Protein AF-A0ABD6BM01-F1 (afdb_monomer_lite)

Secondary structure (DSSP, 8-state):
----SSS-SSGGG-TTSS-HHHHHHHHHHHHHHHHTTSSTT---HHHHHHHHHHHHIIIIITTTSHHHHHHHHHHHHHHHHHHTTSHHHHTS-TTTHHHHHHHHHHHHHHHHHHHHH----HHHHHIIIIIGGG--

Radius of gyration: 15.34 Å; chains: 1; bounding box: 39×33×42 Å

Organism: NCBI:txid1515593

Sequence (136 aa):
MSANFPADLVPDGAALAPHHVYIGLLLALLAVAIVWDDAAGKEPWVGAVALLLASFAFATVWTYYPATGAVLSLAGVSLALASTALPFWQSYAWVGPRGVLLLGALVALDDVAEHAFGVWTPLDALWKAHLVQHIH

Foldseek 3Di:
DDPDFQQALAQVLALPPDFLLVVLLVLLVVLLVVCQVVDPPPRLVQLNVLSVQLVCLSNPVSNPPVNRSLVSNLRSLVSQLVSCPDPSNVVDDCPGSSVSSNRSSVSNNQSSCCRGHVDDGDVVVCCVVPPVVPDD

pLDDT: mean 94.76, std 8.22, range [47.81, 98.88]

Structure (mmCIF, N/CA/C/O backbone):
data_AF-A0ABD6BM01-F1
#
_entry.id   AF-A0ABD6BM01-F1
#
loop_
_atom_site.group_PDB
_atom_site.id
_atom_site.type_symbol
_atom_site.label_atom_id
_atom_site.label_alt_id
_atom_site.label_comp_id
_atom_site.label_asym_id
_atom_site.label_entity_id
_atom_site.label_seq_id
_atom_site.pdbx_PDB_ins_code
_atom_site.Cartn_x
_atom_site.Cartn_y
_atom_site.Cartn_z
_atom_site.occupancy
_atom_site.B_iso_or_equiv
_atom_site.auth_seq_id
_atom_site.auth_comp_id
_atom_site.auth_asym_id
_atom_site.auth_atom_id
_atom_site.pdbx_PDB_model_num
ATOM 1 N N . MET A 1 1 ? 22.348 -5.416 -12.386 1.00 51.22 1 MET A N 1
ATOM 2 C CA . MET A 1 1 ? 21.197 -4.763 -11.733 1.00 51.22 1 MET A CA 1
ATOM 3 C C . MET A 1 1 ? 21.143 -3.352 -12.284 1.00 51.22 1 MET A C 1
ATOM 5 O O . MET A 1 1 ? 22.126 -2.635 -12.137 1.00 51.22 1 MET A O 1
ATOM 9 N N . SER A 1 2 ? 20.117 -3.007 -13.062 1.00 47.81 2 SER A N 1
ATOM 10 C CA . SER A 1 2 ? 19.982 -1.666 -13.640 1.00 47.81 2 SER A CA 1
ATOM 11 C C . SER A 1 2 ? 19.807 -0.642 -12.522 1.00 47.81 2 SER A C 1
ATOM 13 O O . SER A 1 2 ? 18.948 -0.798 -11.665 1.00 47.81 2 SER A O 1
ATOM 15 N N . ALA A 1 3 ? 20.634 0.400 -12.529 1.00 60.94 3 ALA A N 1
ATOM 16 C CA . ALA A 1 3 ? 20.656 1.465 -11.527 1.00 60.94 3 ALA A CA 1
ATOM 17 C C . ALA A 1 3 ? 19.569 2.536 -11.757 1.00 60.94 3 ALA A C 1
ATOM 19 O O . ALA A 1 3 ? 19.809 3.716 -11.513 1.00 60.94 3 ALA A O 1
ATOM 20 N N . ASN A 1 4 ? 18.398 2.146 -12.266 1.00 83.12 4 ASN A N 1
ATOM 21 C CA . ASN A 1 4 ? 17.320 3.076 -12.584 1.00 83.12 4 ASN A CA 1
ATOM 22 C C . ASN A 1 4 ? 16.159 2.833 -11.626 1.00 83.12 4 ASN A C 1
ATOM 24 O O . ASN A 1 4 ? 15.702 1.704 -11.487 1.00 83.12 4 ASN A O 1
ATOM 28 N N . PHE A 1 5 ? 15.732 3.897 -10.951 1.00 92.81 5 PHE A N 1
ATOM 29 C CA . PHE A 1 5 ? 14.522 3.919 -10.144 1.00 92.81 5 PHE A CA 1
ATOM 30 C C . PHE A 1 5 ? 13.413 4.647 -10.926 1.00 92.81 5 PHE A C 1
ATOM 32 O O . PHE A 1 5 ? 13.663 5.760 -11.408 1.00 92.81 5 PHE A O 1
ATOM 39 N N . PRO A 1 6 ? 12.193 4.087 -10.999 1.00 96.81 6 PRO A N 1
ATOM 40 C CA . PRO A 1 6 ? 11.852 2.715 -10.614 1.00 96.81 6 PRO A CA 1
ATOM 41 C C . PRO A 1 6 ? 12.516 1.689 -11.544 1.00 96.81 6 PRO A C 1
ATOM 43 O O . PRO A 1 6 ? 12.913 2.045 -12.658 1.00 96.81 6 PRO A O 1
ATOM 46 N N . ALA A 1 7 ? 12.635 0.438 -11.093 1.00 96.31 7 ALA A N 1
ATOM 47 C CA . ALA A 1 7 ? 13.124 -0.650 -11.939 1.00 96.31 7 ALA A CA 1
ATOM 48 C C . ALA A 1 7 ? 12.218 -0.838 -13.164 1.00 96.31 7 ALA A C 1
ATOM 50 O O . ALA A 1 7 ? 12.724 -0.923 -14.286 1.00 96.31 7 ALA A O 1
ATOM 51 N N . ASP A 1 8 ? 10.903 -0.755 -12.948 1.00 96.00 8 ASP A N 1
ATOM 52 C CA . ASP A 1 8 ? 9.897 -0.772 -14.001 1.00 96.00 8 ASP A CA 1
ATOM 53 C C . ASP A 1 8 ? 9.335 0.624 -14.284 1.00 96.00 8 ASP A C 1
ATOM 55 O O . ASP A 1 8 ? 8.740 1.282 -13.423 1.00 96.00 8 ASP A O 1
ATOM 59 N N . LEU A 1 9 ? 9.465 1.071 -15.539 1.00 96.62 9 LEU A N 1
ATOM 60 C CA . LEU A 1 9 ? 8.827 2.311 -15.999 1.00 96.62 9 LEU A CA 1
ATOM 61 C C . LEU A 1 9 ? 7.297 2.212 -15.929 1.00 96.62 9 LEU A C 1
ATOM 63 O O . LEU A 1 9 ? 6.623 3.187 -15.618 1.00 96.62 9 LEU A O 1
ATOM 67 N N . VAL A 1 10 ? 6.763 1.025 -16.191 1.00 97.12 10 VAL A N 1
ATOM 68 C CA . VAL A 1 10 ? 5.371 0.654 -15.946 1.00 97.12 10 VAL A CA 1
ATOM 69 C C . VAL A 1 10 ? 5.428 -0.730 -15.300 1.00 97.12 10 VAL A C 1
ATOM 71 O O . VAL A 1 10 ? 6.045 -1.592 -15.927 1.00 97.12 10 VAL A O 1
ATOM 74 N N . PRO A 1 11 ? 4.829 -0.955 -14.113 1.00 95.81 11 PRO A N 1
ATOM 75 C CA . PRO A 1 11 ? 4.798 -2.273 -13.468 1.00 95.81 11 PRO A CA 1
ATOM 76 C C . PRO A 1 11 ? 4.345 -3.359 -14.450 1.00 95.81 11 PRO A C 1
ATOM 78 O O . PRO A 1 11 ? 3.296 -3.199 -15.087 1.00 95.81 11 PRO A O 1
ATOM 81 N N . ASP A 1 12 ? 5.200 -4.362 -14.682 1.00 92.12 12 ASP A N 1
ATOM 82 C CA . ASP A 1 12 ? 5.027 -5.441 -15.675 1.00 92.12 12 ASP A CA 1
ATOM 83 C C . ASP A 1 12 ? 4.652 -4.986 -17.105 1.00 92.12 12 ASP A C 1
ATOM 85 O O . ASP A 1 12 ? 4.131 -5.744 -17.926 1.00 92.12 12 ASP A O 1
ATOM 89 N N . GLY A 1 13 ? 4.893 -3.718 -17.445 1.00 94.62 13 GLY A N 1
ATOM 90 C CA . GLY A 1 13 ? 4.448 -3.104 -18.698 1.00 94.62 13 GLY A CA 1
ATOM 91 C C . GLY A 1 13 ? 2.951 -2.767 -18.761 1.00 94.62 13 GLY A C 1
ATOM 92 O O . GLY A 1 13 ? 2.516 -2.154 -19.739 1.00 94.62 13 GLY A O 1
ATOM 93 N N . ALA A 1 14 ? 2.156 -3.107 -17.742 1.00 94.75 14 ALA A N 1
ATOM 94 C CA . ALA A 1 14 ? 0.718 -2.856 -17.706 1.00 94.75 14 ALA A CA 1
ATOM 95 C C . ALA A 1 14 ? 0.186 -2.767 -16.267 1.00 94.75 14 ALA A C 1
ATOM 97 O O . ALA A 1 14 ? -0.366 -3.733 -15.759 1.00 94.75 14 ALA A O 1
ATOM 98 N N . ALA A 1 15 ? 0.239 -1.587 -15.639 1.00 94.75 15 ALA A N 1
ATOM 99 C CA . ALA A 1 15 ? -0.130 -1.411 -14.226 1.00 94.75 15 ALA A CA 1
ATOM 100 C C . ALA A 1 15 ? -1.501 -2.007 -13.833 1.00 94.75 15 ALA A C 1
ATOM 102 O O . ALA A 1 15 ? -1.630 -2.575 -12.760 1.00 94.75 15 ALA A O 1
ATOM 103 N N . LEU A 1 16 ? -2.519 -1.927 -14.702 1.00 95.25 16 LEU A N 1
ATOM 104 C CA . LEU A 1 16 ? -3.865 -2.468 -14.436 1.00 95.25 16 LEU A CA 1
ATOM 105 C C . LEU A 1 16 ? -4.014 -3.982 -14.690 1.00 95.25 16 LEU A C 1
ATOM 107 O O . LEU A 1 16 ? -5.104 -4.525 -14.498 1.00 95.25 16 LEU A O 1
ATOM 111 N N . ALA A 1 17 ? -2.964 -4.664 -15.150 1.00 92.00 17 ALA A N 1
ATOM 112 C CA . ALA A 1 17 ? -2.932 -6.121 -15.210 1.00 92.00 17 ALA A CA 1
ATOM 113 C C . ALA A 1 17 ? -2.991 -6.717 -13.786 1.00 92.00 17 ALA A C 1
ATOM 115 O O . ALA A 1 17 ? -2.883 -5.979 -12.801 1.00 92.00 17 ALA A O 1
ATOM 116 N N . PRO A 1 18 ? -3.200 -8.036 -13.636 1.00 91.44 18 PRO A N 1
ATOM 117 C CA . PRO A 1 18 ? -3.187 -8.672 -12.324 1.00 91.44 18 PRO A CA 1
ATOM 118 C C . PRO A 1 18 ? -1.873 -8.412 -11.575 1.00 91.44 18 PRO A C 1
ATOM 120 O O . PRO A 1 18 ? -0.824 -8.883 -11.989 1.00 91.44 18 PRO A O 1
ATOM 123 N N . HIS A 1 19 ? -1.980 -7.695 -10.459 1.00 94.81 19 HIS A N 1
ATOM 124 C CA . HIS A 1 19 ? -0.893 -7.339 -9.550 1.00 94.81 19 HIS A CA 1
ATOM 125 C C . HIS A 1 19 ? -1.360 -7.616 -8.119 1.00 94.81 19 HIS A C 1
ATOM 127 O O . HIS A 1 19 ? -2.503 -7.285 -7.759 1.00 94.81 19 HIS A O 1
ATOM 133 N N . HIS A 1 20 ? -0.520 -8.223 -7.278 1.00 96.25 20 HIS A N 1
ATOM 134 C CA . HIS A 1 20 ? -0.931 -8.515 -5.901 1.00 96.25 20 HIS A CA 1
ATOM 135 C C . HIS A 1 20 ? -0.995 -7.263 -5.018 1.00 96.25 20 HIS A C 1
ATOM 137 O O . HIS A 1 20 ? -1.636 -7.306 -3.963 1.00 96.25 20 HIS A O 1
ATOM 143 N N . VAL A 1 21 ? -0.491 -6.112 -5.482 1.00 98.00 21 VAL A N 1
ATOM 144 C CA . VAL A 1 21 ? -0.747 -4.805 -4.867 1.00 98.00 21 VAL A CA 1
ATOM 145 C C . VAL A 1 21 ? -2.235 -4.539 -4.713 1.00 98.00 21 VAL A C 1
ATOM 147 O O . VAL A 1 21 ? -2.662 -4.070 -3.660 1.00 98.00 21 VAL A O 1
ATOM 150 N N . TYR A 1 22 ? -3.055 -4.892 -5.707 1.00 98.12 22 TYR A N 1
ATOM 151 C CA . TYR A 1 22 ? -4.493 -4.643 -5.653 1.00 98.12 22 TYR A CA 1
ATOM 152 C C . TYR A 1 22 ? -5.163 -5.495 -4.584 1.00 98.12 22 TYR A C 1
ATOM 154 O O . TYR A 1 22 ? -6.002 -4.995 -3.838 1.00 98.12 22 TYR A O 1
ATOM 162 N N . ILE A 1 23 ? -4.749 -6.755 -4.449 1.00 97.56 23 ILE A N 1
ATOM 163 C CA . ILE A 1 23 ? -5.245 -7.646 -3.396 1.00 97.56 23 ILE A CA 1
ATOM 164 C C . ILE A 1 23 ? -4.858 -7.086 -2.024 1.00 97.56 23 ILE A C 1
ATOM 166 O O . ILE A 1 23 ? -5.712 -6.962 -1.145 1.00 97.56 23 ILE A O 1
ATOM 170 N N . GLY A 1 24 ? -3.594 -6.692 -1.852 1.00 98.56 24 GLY A N 1
ATOM 171 C CA . GLY A 1 24 ? -3.100 -6.106 -0.609 1.00 98.56 24 GLY A CA 1
ATOM 172 C C . GLY A 1 24 ? -3.834 -4.821 -0.216 1.00 98.56 24 GLY A C 1
ATOM 173 O O . GLY A 1 24 ? -4.3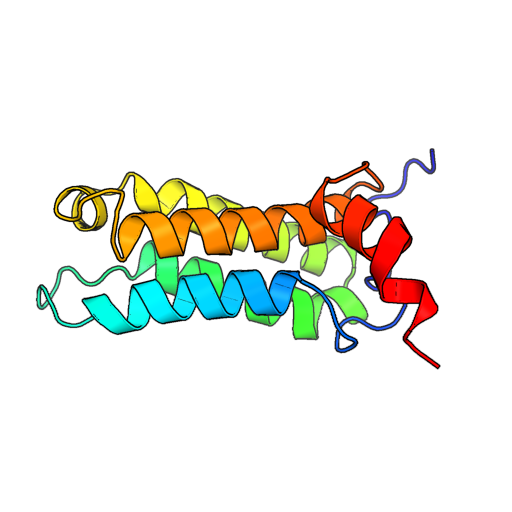26 -4.700 0.909 1.00 98.56 24 GLY A O 1
ATOM 174 N N . LEU A 1 25 ? -3.983 -3.885 -1.158 1.00 98.69 25 LEU A N 1
ATOM 175 C CA . LEU A 1 25 ? -4.684 -2.616 -0.950 1.00 98.69 25 LEU A CA 1
ATOM 176 C C . LEU A 1 25 ? -6.168 -2.821 -0.635 1.00 98.69 25 LEU A C 1
ATOM 178 O O . LEU A 1 25 ? -6.681 -2.182 0.281 1.00 98.69 25 LEU A O 1
ATOM 182 N N . LEU A 1 26 ? -6.856 -3.725 -1.338 1.00 98.69 26 LEU A N 1
ATOM 183 C CA . LEU A 1 26 ? -8.269 -4.018 -1.086 1.00 98.69 26 LEU A CA 1
ATOM 184 C C . LEU A 1 26 ? -8.485 -4.671 0.283 1.00 98.69 26 LEU A C 1
ATOM 186 O O . LEU A 1 26 ? -9.422 -4.295 0.984 1.00 98.69 26 LEU A O 1
ATOM 190 N N . LEU A 1 27 ? -7.613 -5.594 0.704 1.00 98.62 27 LEU A N 1
ATOM 191 C CA . LEU A 1 27 ? -7.666 -6.178 2.051 1.00 98.62 27 LEU A CA 1
ATOM 192 C C . LEU A 1 27 ? -7.448 -5.118 3.136 1.00 98.62 27 LEU A C 1
ATOM 194 O O . LEU A 1 27 ? -8.177 -5.074 4.128 1.00 98.62 27 LEU A O 1
ATOM 198 N N . ALA A 1 28 ? -6.475 -4.233 2.935 1.00 98.75 28 ALA A N 1
ATOM 199 C CA . ALA A 1 28 ? -6.196 -3.144 3.859 1.00 98.75 28 ALA A CA 1
ATOM 200 C C . ALA A 1 28 ? -7.347 -2.121 3.928 1.00 98.75 28 ALA A C 1
ATOM 202 O O . ALA A 1 28 ? -7.730 -1.692 5.018 1.00 98.75 28 ALA A O 1
ATOM 203 N N . LEU A 1 29 ? -7.948 -1.770 2.787 1.00 98.75 29 LEU A N 1
ATOM 204 C CA . LEU A 1 29 ? -9.128 -0.902 2.722 1.00 98.75 29 LEU A CA 1
ATOM 205 C C . LEU A 1 29 ? -10.355 -1.562 3.352 1.00 98.75 29 LEU A C 1
ATOM 207 O O . LEU A 1 29 ? -11.127 -0.883 4.022 1.00 98.75 29 LEU A O 1
ATOM 211 N N . LEU A 1 30 ? -10.521 -2.877 3.202 1.00 98.62 30 LEU A N 1
ATOM 212 C CA . LEU A 1 30 ? -11.578 -3.626 3.877 1.00 98.62 30 LEU A CA 1
ATOM 213 C C . LEU A 1 30 ? -11.428 -3.541 5.400 1.00 98.62 30 LEU A C 1
ATOM 215 O O . LEU A 1 30 ? -12.411 -3.288 6.091 1.00 98.62 30 LEU A O 1
ATOM 219 N N . ALA A 1 31 ? -10.212 -3.696 5.929 1.00 98.50 31 ALA A N 1
ATOM 220 C CA . ALA A 1 31 ? -9.960 -3.528 7.359 1.00 98.50 31 ALA A CA 1
ATOM 221 C C . ALA A 1 31 ? -10.349 -2.130 7.855 1.00 98.50 31 ALA A C 1
ATOM 223 O O . ALA A 1 31 ? -10.991 -2.015 8.894 1.00 98.50 31 ALA A O 1
ATOM 224 N N . VAL A 1 32 ? -9.995 -1.086 7.098 1.00 98.31 32 VAL A N 1
ATOM 225 C CA . VAL A 1 32 ? -10.403 0.303 7.364 1.00 98.31 32 VAL A CA 1
ATOM 226 C C . VAL A 1 32 ? -11.926 0.451 7.329 1.00 98.31 32 VAL A C 1
ATOM 228 O O . VAL A 1 32 ? -12.489 1.067 8.226 1.00 98.31 32 VAL A O 1
ATOM 231 N N . ALA A 1 33 ? -12.594 -0.129 6.330 1.00 97.94 33 ALA A N 1
ATOM 232 C CA . ALA A 1 33 ? -14.043 -0.041 6.167 1.00 97.94 33 ALA A CA 1
ATOM 233 C C . ALA A 1 33 ? -14.807 -0.725 7.310 1.00 97.94 33 ALA A C 1
ATOM 235 O O . A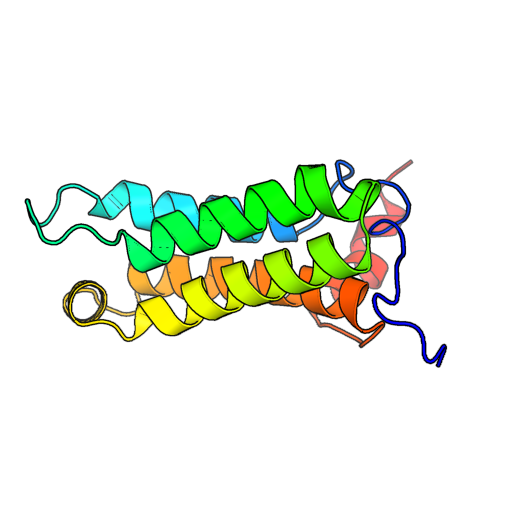LA A 1 33 ? -15.817 -0.197 7.762 1.00 97.94 33 ALA A O 1
ATOM 236 N N . ILE A 1 34 ? -14.312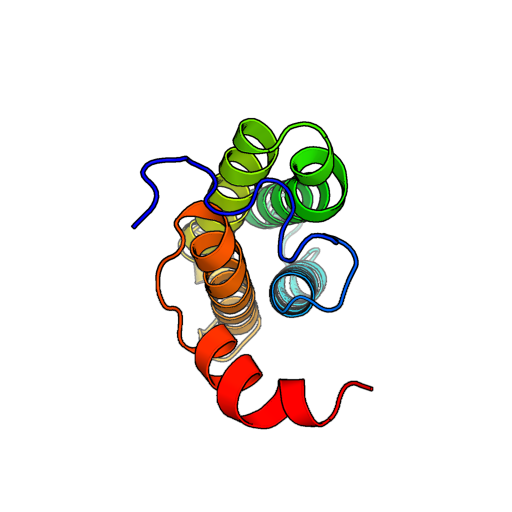 -1.868 7.800 1.00 97.81 34 ILE A N 1
ATOM 237 C CA . ILE A 1 34 ? -14.924 -2.614 8.911 1.00 97.81 34 ILE A CA 1
ATOM 238 C C . ILE A 1 34 ? -14.986 -1.773 10.188 1.00 97.81 34 ILE A C 1
ATOM 240 O O . ILE A 1 34 ? -15.968 -1.861 10.914 1.00 97.81 34 ILE A O 1
ATOM 244 N N . VAL A 1 35 ? -13.948 -0.979 10.457 1.00 97.31 35 VAL A N 1
ATOM 245 C CA . VAL A 1 35 ? -13.791 -0.242 11.723 1.00 97.31 35 VAL A CA 1
ATOM 246 C C . VAL A 1 35 ? -14.092 1.252 11.598 1.00 97.31 35 VAL A C 1
ATOM 248 O O . VAL A 1 35 ? -13.906 1.999 12.555 1.00 97.31 35 VAL A O 1
ATOM 251 N N . TRP A 1 36 ? -14.505 1.711 10.412 1.00 96.00 36 TRP A N 1
ATOM 252 C CA . TRP A 1 36 ? -14.569 3.131 10.059 1.00 96.00 36 TRP A CA 1
ATOM 253 C C . TRP A 1 36 ? -15.372 3.974 11.054 1.00 96.00 36 TRP A C 1
ATOM 255 O O . TRP A 1 36 ? -14.956 5.080 11.382 1.00 96.00 36 TRP A O 1
ATOM 265 N N . ASP A 1 37 ? -16.486 3.430 11.548 1.00 93.25 37 ASP A N 1
ATOM 266 C CA . ASP A 1 37 ? -17.442 4.124 12.421 1.00 93.25 37 ASP A CA 1
ATOM 267 C C . ASP A 1 37 ? -17.432 3.604 13.873 1.00 93.25 37 ASP A C 1
ATOM 269 O O . ASP A 1 37 ? -18.300 3.934 14.676 1.00 93.25 37 ASP A O 1
ATOM 273 N N . ASP A 1 38 ? -16.432 2.804 14.255 1.00 95.50 38 ASP A N 1
ATOM 274 C CA . ASP A 1 38 ? -16.338 2.266 15.621 1.00 95.50 38 ASP A CA 1
ATOM 275 C C . ASP A 1 38 ? -16.089 3.367 16.672 1.00 95.50 38 ASP A C 1
ATOM 277 O O . ASP A 1 38 ? -16.366 3.187 17.861 1.00 95.50 38 ASP A O 1
ATOM 281 N N . ALA A 1 39 ? -15.543 4.515 16.253 1.00 90.50 39 ALA A N 1
ATOM 282 C CA . ALA A 1 39 ? -15.274 5.659 17.116 1.00 90.50 39 ALA A CA 1
ATOM 283 C C . ALA A 1 39 ? -15.410 6.988 16.359 1.00 90.50 39 ALA A C 1
ATOM 285 O O . ALA A 1 39 ? -14.436 7.507 15.807 1.00 90.50 39 ALA A O 1
ATOM 286 N N . ALA A 1 40 ? -16.609 7.572 16.404 1.00 91.06 40 ALA A N 1
ATOM 287 C CA . ALA A 1 40 ? -16.898 8.869 15.797 1.00 91.06 40 ALA A CA 1
ATOM 288 C C . ALA A 1 40 ? -15.890 9.958 16.224 1.00 91.06 40 ALA A C 1
ATOM 290 O O . ALA A 1 40 ? -15.608 10.153 17.414 1.00 91.06 40 ALA A O 1
ATOM 291 N N . GLY A 1 41 ? -15.343 10.672 15.241 1.00 91.00 41 GLY A N 1
ATOM 292 C CA . GLY A 1 41 ? -14.327 11.714 15.405 1.00 91.00 41 GLY A CA 1
ATOM 293 C C . GLY A 1 41 ? -12.904 11.197 15.640 1.00 91.00 41 GLY A C 1
ATOM 294 O O . GLY A 1 41 ? -12.004 11.992 15.921 1.00 91.00 41 GLY A O 1
ATOM 295 N N . LYS A 1 42 ? -12.686 9.880 15.579 1.00 92.31 42 LYS A N 1
ATOM 296 C CA . LYS A 1 42 ? -11.374 9.232 15.730 1.00 92.31 42 LYS A CA 1
ATOM 297 C C . LYS A 1 42 ? -11.132 8.193 14.638 1.00 92.31 42 LYS A C 1
ATOM 299 O O . LYS A 1 42 ? -10.416 7.227 14.877 1.00 92.31 42 LYS A O 1
ATOM 304 N N . GLU A 1 43 ? -11.718 8.375 13.462 1.00 95.12 43 GLU A N 1
ATOM 305 C CA . GLU A 1 43 ? -11.663 7.400 12.375 1.00 95.12 43 GLU A CA 1
ATOM 306 C C . GLU A 1 43 ? -10.208 7.190 11.894 1.00 95.12 43 GLU A C 1
ATOM 308 O O . GLU A 1 43 ? -9.351 8.073 12.057 1.00 95.12 43 GLU A O 1
ATOM 313 N N . PRO A 1 44 ? -9.882 6.036 11.280 1.00 96.69 44 PRO A N 1
ATOM 314 C CA . PRO A 1 44 ? -8.521 5.689 10.854 1.00 96.69 44 PRO A CA 1
ATOM 315 C C . PRO A 1 44 ? -8.061 6.436 9.585 1.00 96.69 44 PRO A C 1
ATOM 317 O O . PRO A 1 44 ? -7.487 5.842 8.667 1.00 96.69 44 PRO A O 1
ATOM 320 N N . TRP A 1 45 ? -8.264 7.755 9.531 1.00 97.25 45 TRP A N 1
ATOM 321 C CA . TRP A 1 45 ? -8.009 8.602 8.362 1.00 97.25 45 TRP A CA 1
ATOM 322 C C . TRP A 1 45 ? -6.593 8.469 7.804 1.00 97.25 45 TRP A C 1
ATOM 324 O O . TRP A 1 45 ? -6.426 8.446 6.589 1.00 97.25 45 TRP A O 1
ATOM 334 N N . VAL A 1 46 ? -5.575 8.337 8.664 1.00 97.50 46 VAL A N 1
ATOM 335 C CA . VAL A 1 46 ? -4.177 8.195 8.217 1.00 97.50 46 VAL A CA 1
ATOM 336 C C . VAL A 1 46 ? -4.008 6.957 7.338 1.00 97.50 46 VAL A C 1
ATOM 338 O O . VAL A 1 46 ? -3.472 7.065 6.240 1.00 97.50 46 VAL A O 1
ATOM 341 N N . GLY A 1 47 ? -4.499 5.799 7.791 1.00 97.62 47 GLY A N 1
ATOM 342 C CA . GLY A 1 47 ? -4.425 4.560 7.015 1.00 97.62 47 GLY A CA 1
ATOM 343 C C . GLY A 1 47 ? -5.248 4.652 5.732 1.00 97.62 47 GLY A C 1
ATOM 344 O O . GLY A 1 47 ? -4.774 4.280 4.665 1.00 97.62 47 GLY A O 1
ATOM 345 N N . ALA A 1 48 ? -6.446 5.227 5.809 1.00 98.25 48 ALA A N 1
ATOM 346 C CA . ALA A 1 48 ? -7.340 5.355 4.663 1.00 98.25 48 ALA A CA 1
ATOM 347 C C . ALA A 1 48 ? -6.776 6.249 3.553 1.00 98.25 48 ALA A C 1
ATOM 349 O O . ALA A 1 48 ? -6.710 5.835 2.398 1.00 98.25 48 ALA A O 1
ATOM 350 N N . VAL A 1 49 ? -6.309 7.450 3.901 1.00 98.62 49 VAL A N 1
ATOM 351 C CA . VAL A 1 49 ? -5.686 8.378 2.947 1.00 98.62 49 VAL A CA 1
ATOM 352 C C . VAL A 1 49 ? -4.419 7.767 2.354 1.00 98.62 49 VAL A C 1
ATOM 354 O O . VAL A 1 49 ? -4.199 7.875 1.151 1.00 98.62 49 VAL A O 1
ATOM 357 N N . ALA A 1 50 ? -3.613 7.084 3.168 1.00 98.75 50 ALA A N 1
ATOM 358 C CA . ALA A 1 50 ? -2.397 6.422 2.712 1.00 98.75 50 ALA A CA 1
ATOM 359 C C . ALA A 1 50 ? -2.681 5.301 1.690 1.00 98.75 50 ALA A C 1
ATOM 361 O O . ALA A 1 50 ? -2.026 5.232 0.649 1.00 98.75 50 ALA A O 1
ATOM 362 N N . LEU A 1 51 ? -3.703 4.474 1.933 1.00 98.81 51 LEU A N 1
ATOM 363 C CA . LEU A 1 51 ? -4.130 3.412 1.014 1.00 98.81 51 LEU A CA 1
ATOM 364 C C . LEU A 1 51 ? -4.746 3.964 -0.275 1.00 98.81 51 LEU A C 1
ATOM 366 O O . LEU A 1 51 ? -4.471 3.444 -1.358 1.00 98.81 51 LEU A O 1
ATOM 370 N N . LEU A 1 52 ? -5.544 5.031 -0.185 1.00 98.75 52 LEU A N 1
ATOM 371 C CA . LEU A 1 52 ? -6.097 5.710 -1.360 1.00 98.75 52 LEU A CA 1
ATOM 372 C C . LEU A 1 52 ? -4.995 6.361 -2.201 1.00 98.75 52 LEU A C 1
ATOM 374 O O . LEU A 1 52 ? -5.020 6.242 -3.425 1.00 98.75 52 LEU A O 1
ATOM 378 N N . LEU A 1 53 ? -3.998 6.980 -1.559 1.00 98.81 53 LEU A N 1
ATOM 379 C CA . LEU A 1 53 ? -2.817 7.515 -2.234 1.00 98.81 53 LEU A CA 1
ATOM 380 C C . LEU A 1 53 ? -2.066 6.410 -2.979 1.00 98.81 53 LEU A C 1
ATOM 382 O O . LEU A 1 53 ? -1.775 6.578 -4.159 1.00 98.81 53 LEU A O 1
ATOM 386 N N . ALA A 1 54 ? -1.792 5.281 -2.319 1.00 98.81 54 ALA A N 1
ATOM 387 C CA . ALA A 1 54 ? -1.105 4.155 -2.946 1.00 98.81 54 ALA A CA 1
ATOM 388 C C . ALA A 1 54 ? -1.895 3.586 -4.134 1.00 98.81 54 ALA A C 1
ATOM 390 O O . ALA A 1 54 ? -1.318 3.350 -5.195 1.00 98.81 54 ALA A O 1
ATOM 391 N N . SER A 1 55 ? -3.215 3.433 -3.978 1.00 98.69 55 SER A N 1
ATOM 392 C CA . SER A 1 55 ? -4.117 2.950 -5.031 1.00 98.69 55 SER A CA 1
ATOM 393 C C . SER A 1 55 ? -4.096 3.870 -6.250 1.00 98.69 55 SER A C 1
ATOM 395 O O . SER A 1 55 ? -3.896 3.416 -7.375 1.00 98.69 55 SER A O 1
ATOM 397 N N . PHE A 1 56 ? -4.255 5.177 -6.027 1.00 98.69 56 PHE A N 1
ATOM 398 C CA . PHE A 1 56 ? -4.235 6.181 -7.088 1.00 98.69 56 PHE A CA 1
ATOM 399 C C . PHE A 1 56 ? -2.867 6.258 -7.776 1.00 98.69 56 PHE A C 1
ATOM 401 O O . PHE A 1 56 ? -2.790 6.279 -9.007 1.00 98.69 56 PHE A O 1
ATOM 408 N N . ALA A 1 57 ? -1.789 6.267 -6.990 1.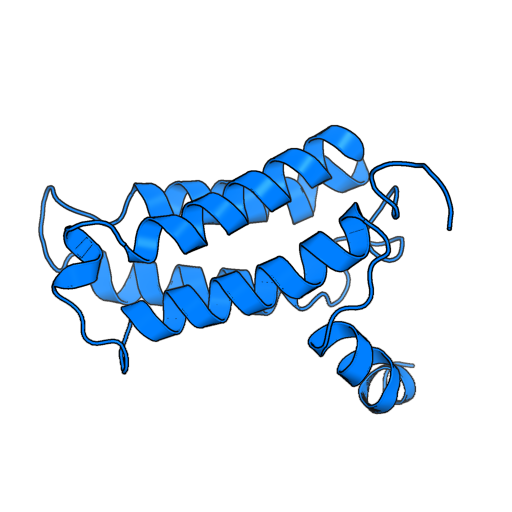00 98.75 57 ALA A N 1
ATOM 409 C CA . ALA A 1 57 ? -0.425 6.346 -7.490 1.00 98.75 57 ALA A CA 1
ATOM 410 C C . ALA A 1 57 ? -0.067 5.146 -8.369 1.00 98.75 57 ALA A C 1
ATOM 412 O O . ALA A 1 57 ? 0.391 5.338 -9.496 1.00 98.75 57 ALA A O 1
ATOM 413 N N . PHE A 1 58 ? -0.341 3.931 -7.889 1.00 98.69 58 PHE A N 1
ATOM 414 C CA . PHE A 1 58 ? -0.016 2.709 -8.619 1.00 98.69 58 PHE A CA 1
ATOM 415 C C . PHE A 1 58 ? -0.856 2.592 -9.892 1.00 98.69 58 PHE A C 1
ATOM 417 O O . PHE A 1 58 ? -0.318 2.434 -10.983 1.00 98.69 58 PHE A O 1
ATOM 424 N N . ALA A 1 59 ? -2.179 2.737 -9.770 1.00 98.12 59 ALA A N 1
ATOM 425 C CA . ALA A 1 59 ? -3.093 2.489 -10.881 1.00 98.12 59 ALA A CA 1
ATOM 426 C C . ALA A 1 59 ? -3.062 3.577 -11.962 1.00 98.12 59 ALA A C 1
ATOM 428 O O . ALA A 1 59 ? -3.363 3.287 -13.119 1.00 98.12 59 ALA A O 1
ATOM 429 N N . THR A 1 60 ? -2.759 4.830 -11.601 1.00 97.69 60 THR A N 1
ATOM 430 C CA . THR A 1 60 ? -2.950 5.962 -12.525 1.00 97.69 60 THR A CA 1
ATOM 431 C C . THR A 1 60 ? -1.726 6.846 -12.713 1.00 97.69 60 THR A C 1
ATOM 433 O O . THR A 1 60 ? -1.578 7.408 -13.792 1.00 97.69 60 THR A O 1
ATOM 436 N N . VAL A 1 61 ? -0.841 6.987 -11.721 1.00 98.62 61 VAL A N 1
ATOM 437 C CA . VAL A 1 61 ? 0.307 7.906 -11.823 1.00 98.62 61 VAL A CA 1
ATOM 438 C C . VAL A 1 61 ? 1.521 7.204 -12.416 1.00 98.62 61 VAL A C 1
ATOM 440 O O . VAL A 1 61 ? 2.149 7.759 -13.314 1.00 98.62 61 VAL A O 1
ATOM 443 N N . TRP A 1 62 ? 1.842 5.994 -11.950 1.00 98.44 62 TRP A N 1
ATOM 444 C CA . TRP A 1 62 ? 3.075 5.287 -12.318 1.00 98.44 62 TRP A CA 1
ATOM 445 C C . TRP A 1 62 ? 3.210 5.095 -13.828 1.00 98.44 62 TRP A C 1
ATOM 447 O O . TRP A 1 62 ? 4.252 5.422 -14.385 1.00 98.44 62 TRP A O 1
ATOM 457 N N . THR A 1 63 ? 2.129 4.708 -14.508 1.00 97.31 63 THR A N 1
ATOM 458 C CA . THR A 1 63 ? 2.099 4.514 -15.967 1.00 97.31 63 THR A CA 1
ATOM 459 C C . THR A 1 63 ? 2.592 5.729 -16.765 1.00 97.31 63 THR A C 1
ATOM 461 O O . THR A 1 63 ? 3.181 5.562 -17.830 1.00 97.31 63 THR A O 1
ATOM 464 N N . TYR A 1 64 ? 2.361 6.951 -16.273 1.00 97.62 64 TYR A N 1
ATOM 465 C CA . TYR A 1 64 ? 2.704 8.190 -16.988 1.00 97.62 64 TYR A CA 1
ATOM 466 C C . TYR A 1 64 ? 3.879 8.951 -16.365 1.00 97.62 64 TYR A C 1
ATOM 468 O O . TYR A 1 64 ? 4.587 9.678 -17.062 1.00 97.62 64 TYR A O 1
ATOM 476 N N . TYR A 1 65 ? 4.096 8.789 -15.061 1.00 98.06 65 TYR A N 1
ATOM 477 C CA . TYR A 1 65 ? 5.126 9.474 -14.284 1.00 98.06 65 TYR A CA 1
ATOM 478 C C . TYR A 1 65 ? 5.834 8.462 -13.372 1.00 98.06 65 TYR A C 1
ATOM 480 O O . TYR A 1 65 ? 5.563 8.438 -12.168 1.00 98.06 65 TYR A O 1
ATOM 488 N N . PRO A 1 66 ? 6.752 7.633 -13.906 1.00 97.50 66 PRO A N 1
ATOM 489 C CA . PRO A 1 66 ? 7.203 6.419 -13.222 1.00 97.50 66 PRO A CA 1
ATOM 490 C C . PRO A 1 66 ? 7.822 6.662 -11.845 1.00 97.50 66 PRO A C 1
ATOM 492 O O . PRO A 1 66 ? 7.381 6.095 -10.850 1.00 97.50 66 PRO A O 1
ATOM 495 N N . ALA A 1 67 ? 8.788 7.580 -11.753 1.00 97.75 67 ALA A N 1
ATOM 496 C CA . ALA A 1 67 ? 9.426 7.918 -10.480 1.00 97.75 67 ALA A CA 1
ATOM 497 C C . ALA A 1 67 ? 8.437 8.494 -9.459 1.00 97.75 67 ALA A C 1
ATOM 499 O O . ALA A 1 67 ? 8.494 8.151 -8.280 1.00 97.75 67 ALA A O 1
ATOM 500 N N . THR A 1 68 ? 7.507 9.344 -9.900 1.00 98.56 68 THR A N 1
ATOM 501 C CA . THR A 1 68 ? 6.485 9.919 -9.021 1.00 98.56 68 THR A CA 1
ATOM 502 C C . THR A 1 68 ? 5.502 8.854 -8.545 1.00 98.56 68 THR A C 1
ATOM 504 O O . THR A 1 68 ? 5.217 8.796 -7.353 1.00 98.56 68 THR A O 1
ATOM 507 N N . GLY A 1 69 ? 5.018 7.991 -9.441 1.00 98.62 69 GLY A N 1
ATOM 508 C CA . GLY A 1 69 ? 4.123 6.890 -9.095 1.00 98.62 69 GLY A CA 1
ATOM 509 C C . GLY A 1 69 ? 4.762 5.933 -8.098 1.00 98.62 69 GLY A C 1
ATOM 510 O O . GLY A 1 69 ? 4.186 5.712 -7.039 1.00 98.62 69 GLY A O 1
ATOM 511 N N . ALA A 1 70 ? 5.990 5.482 -8.362 1.00 98.50 70 ALA A N 1
ATOM 512 C CA . ALA A 1 70 ? 6.735 4.604 -7.462 1.00 98.50 70 ALA A CA 1
ATOM 513 C C . ALA A 1 70 ? 6.913 5.209 -6.060 1.00 98.50 70 ALA A C 1
ATOM 515 O O . ALA A 1 70 ? 6.620 4.557 -5.058 1.00 98.50 70 ALA A O 1
ATOM 516 N N . VAL A 1 71 ? 7.337 6.479 -5.967 1.00 98.75 71 VAL A N 1
ATOM 517 C CA . VAL A 1 71 ? 7.495 7.174 -4.675 1.00 98.75 71 VAL A CA 1
ATOM 518 C C . VAL A 1 71 ? 6.167 7.278 -3.932 1.00 98.75 71 VAL A C 1
ATOM 520 O O . VAL A 1 71 ? 6.116 6.993 -2.737 1.00 98.75 71 VAL A O 1
ATOM 523 N N . LEU A 1 72 ? 5.091 7.681 -4.611 1.00 98.81 72 LEU A N 1
ATOM 524 C CA . LEU A 1 72 ? 3.783 7.848 -3.976 1.00 98.81 72 LEU A CA 1
ATOM 525 C C . LEU A 1 72 ? 3.170 6.505 -3.556 1.00 98.81 72 LEU A C 1
ATOM 527 O O . LEU A 1 72 ? 2.589 6.427 -2.473 1.00 98.81 72 LEU A O 1
ATOM 531 N N . SER A 1 73 ? 3.343 5.445 -4.350 1.00 98.88 73 SER A N 1
ATOM 532 C CA . SER A 1 73 ? 2.934 4.082 -3.999 1.00 98.88 73 SER A CA 1
ATOM 533 C C . SER A 1 73 ? 3.684 3.579 -2.768 1.00 98.88 73 SER A C 1
ATOM 535 O O . SER A 1 73 ? 3.049 3.164 -1.798 1.00 98.88 73 SER A O 1
ATOM 537 N N . LEU A 1 74 ? 5.018 3.695 -2.750 1.00 98.75 74 LEU A N 1
ATOM 538 C CA . LEU A 1 74 ? 5.843 3.317 -1.597 1.00 98.75 74 LEU A CA 1
ATOM 539 C C . LEU A 1 74 ? 5.466 4.111 -0.344 1.00 98.75 74 LEU A C 1
ATOM 541 O O . LEU A 1 74 ? 5.311 3.529 0.731 1.00 98.75 74 LEU A O 1
ATOM 545 N N . ALA A 1 75 ? 5.299 5.429 -0.472 1.00 98.81 75 ALA A N 1
ATOM 546 C CA . ALA A 1 75 ? 4.929 6.298 0.638 1.00 98.81 75 ALA A CA 1
ATOM 547 C C . ALA A 1 75 ? 3.544 5.945 1.190 1.00 98.81 75 ALA A C 1
ATOM 549 O O . ALA A 1 75 ? 3.395 5.795 2.401 1.00 98.81 75 ALA A O 1
ATOM 550 N N . GLY A 1 76 ? 2.545 5.762 0.321 1.00 98.88 76 GLY A N 1
ATOM 551 C 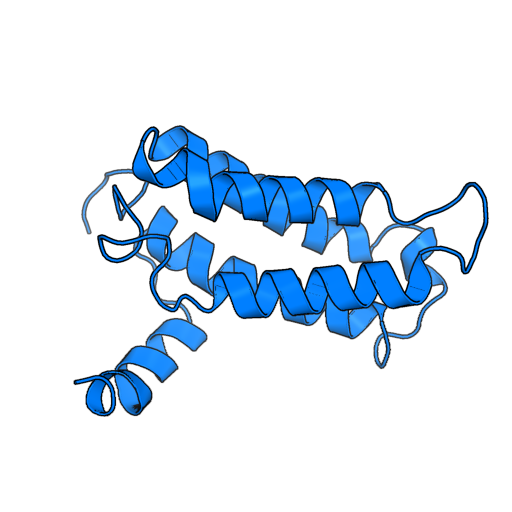CA . GLY A 1 76 ? 1.192 5.383 0.723 1.00 98.88 76 GLY A CA 1
ATOM 552 C C . GLY A 1 76 ? 1.155 4.030 1.435 1.00 98.88 76 GLY A C 1
ATOM 553 O O . GLY A 1 76 ? 0.612 3.927 2.533 1.00 98.88 76 GLY A O 1
ATOM 554 N N . VAL A 1 77 ? 1.809 3.001 0.892 1.00 98.81 77 VAL A N 1
ATOM 555 C CA . VAL A 1 77 ? 1.855 1.681 1.545 1.00 98.81 77 VAL A CA 1
ATOM 556 C C . VAL A 1 77 ? 2.622 1.736 2.873 1.00 98.81 77 VAL A C 1
ATOM 558 O O . VAL A 1 77 ? 2.154 1.205 3.881 1.00 98.81 77 VAL A O 1
ATOM 561 N N . SER A 1 78 ? 3.759 2.436 2.923 1.00 98.75 78 SER A N 1
ATOM 562 C CA . SER A 1 78 ? 4.563 2.572 4.149 1.00 98.75 78 SER A CA 1
ATOM 563 C C . SER A 1 78 ? 3.825 3.339 5.248 1.00 98.75 78 SER A C 1
ATOM 565 O O . SER A 1 78 ? 3.880 2.959 6.418 1.00 98.75 78 SER A O 1
ATOM 567 N N . LEU A 1 79 ? 3.093 4.397 4.887 1.00 98.81 79 LEU A N 1
ATOM 568 C CA . LEU A 1 79 ? 2.238 5.132 5.818 1.00 98.81 79 LEU A CA 1
ATOM 569 C C . LEU A 1 79 ? 1.073 4.268 6.310 1.00 98.81 79 LEU A C 1
ATOM 571 O O . LEU A 1 79 ? 0.760 4.311 7.498 1.00 98.81 79 LEU A O 1
ATOM 575 N N . ALA A 1 80 ? 0.469 3.445 5.447 1.00 98.69 80 ALA A N 1
ATOM 576 C CA . ALA A 1 80 ? -0.563 2.497 5.860 1.00 98.69 80 ALA A CA 1
ATOM 577 C C . ALA A 1 80 ? -0.015 1.462 6.861 1.00 98.69 80 ALA A C 1
ATOM 579 O O . ALA A 1 80 ? -0.636 1.241 7.902 1.00 98.69 80 ALA A O 1
ATOM 580 N N . LEU A 1 81 ? 1.181 0.910 6.624 1.00 98.50 81 LEU A N 1
ATOM 581 C CA . LEU A 1 81 ? 1.869 0.024 7.574 1.00 98.50 81 LEU A CA 1
ATOM 582 C C . LEU A 1 81 ? 2.125 0.713 8.913 1.00 98.50 81 LEU A C 1
ATOM 584 O O . LEU A 1 81 ? 1.735 0.197 9.963 1.00 98.50 81 LEU A O 1
ATOM 588 N N . ALA A 1 82 ? 2.728 1.902 8.884 1.00 98.44 82 ALA A N 1
ATOM 589 C CA . ALA A 1 82 ? 3.004 2.682 10.086 1.00 98.44 82 ALA A CA 1
ATOM 590 C C . ALA A 1 82 ? 1.716 3.044 10.842 1.00 98.44 82 ALA A C 1
ATOM 592 O O . ALA A 1 82 ? 1.711 3.079 12.075 1.00 98.44 82 ALA A O 1
ATOM 593 N N . SER A 1 83 ? 0.603 3.246 10.128 1.00 98.19 83 SER A N 1
ATOM 594 C CA . SER A 1 83 ? -0.680 3.587 10.742 1.00 98.19 83 SER A CA 1
ATOM 595 C C . SER A 1 83 ? -1.175 2.511 11.714 1.00 98.19 83 SER A C 1
ATOM 597 O O . SER A 1 83 ? -1.805 2.855 12.710 1.00 98.19 83 SER A O 1
ATOM 599 N N . THR A 1 84 ? -0.801 1.237 11.527 1.00 98.00 84 THR A N 1
ATOM 600 C CA . THR A 1 84 ? -1.151 0.129 12.442 1.00 98.00 84 THR A CA 1
ATOM 601 C C . THR A 1 84 ? -0.612 0.307 13.867 1.00 98.00 84 THR A C 1
ATOM 603 O O . THR A 1 84 ? -1.055 -0.388 14.786 1.00 98.00 84 THR A O 1
ATOM 606 N N . ALA A 1 85 ? 0.346 1.213 14.078 1.00 97.81 85 ALA A N 1
ATOM 607 C CA . ALA A 1 85 ? 0.891 1.553 15.388 1.00 97.81 85 ALA A CA 1
ATOM 608 C C . ALA A 1 85 ? 0.179 2.743 16.058 1.00 97.81 85 ALA A C 1
ATOM 610 O O . ALA A 1 85 ? 0.456 3.032 17.222 1.00 97.81 85 ALA A O 1
ATOM 611 N N . LEU A 1 86 ? -0.732 3.433 15.364 1.00 97.12 86 LEU A N 1
ATOM 612 C CA . LEU A 1 86 ? -1.435 4.600 15.901 1.00 97.12 86 LEU A CA 1
ATOM 613 C C . LEU A 1 86 ? -2.458 4.216 16.982 1.00 97.12 86 LEU A C 1
ATOM 615 O O . LEU A 1 86 ? -2.991 3.106 16.944 1.00 97.12 86 LEU A O 1
ATOM 619 N N . PRO A 1 87 ? -2.798 5.138 17.908 1.00 96.00 87 PRO A N 1
ATOM 620 C CA . PRO A 1 87 ? -3.683 4.851 19.039 1.00 96.00 87 PRO A CA 1
ATOM 621 C C . PRO A 1 87 ? -5.030 4.225 18.665 1.00 96.00 87 PRO A C 1
ATOM 623 O O . PRO A 1 87 ? -5.478 3.324 19.365 1.00 96.00 87 PRO A O 1
ATOM 626 N N . PHE A 1 88 ? -5.644 4.645 17.550 1.00 96.62 88 PHE A N 1
ATOM 627 C CA . PHE A 1 88 ? -6.886 4.039 17.058 1.00 96.62 88 PHE A CA 1
ATOM 628 C C . PHE A 1 88 ? -6.729 2.533 16.819 1.00 96.62 88 PHE A C 1
ATOM 630 O O . PHE A 1 88 ? -7.552 1.746 17.255 1.00 96.62 88 PHE A O 1
ATOM 637 N N . TRP A 1 89 ? -5.637 2.106 16.186 1.00 97.38 89 TRP A N 1
ATOM 638 C CA . TRP A 1 89 ? -5.415 0.697 15.872 1.00 97.38 89 TRP A CA 1
ATOM 639 C C . TRP A 1 89 ? -4.995 -0.130 17.089 1.00 97.38 89 TRP A C 1
ATOM 641 O O . TRP A 1 89 ? -5.147 -1.348 17.080 1.00 97.38 89 TRP A O 1
ATOM 651 N N . GLN A 1 90 ? -4.496 0.503 18.153 1.00 95.81 90 GLN A N 1
ATOM 652 C CA . GLN A 1 90 ? -4.083 -0.200 19.369 1.00 95.81 90 GLN A CA 1
ATOM 653 C C . GLN A 1 90 ? -5.258 -0.761 20.184 1.00 95.81 90 GLN A C 1
ATOM 655 O O . GLN A 1 90 ? -5.033 -1.669 20.982 1.00 95.81 90 GLN A O 1
ATOM 660 N N . SER A 1 91 ? -6.492 -0.285 19.975 1.00 95.75 91 SER A N 1
ATOM 661 C CA . SER A 1 91 ? -7.689 -0.877 20.596 1.00 95.75 91 SER A CA 1
ATOM 662 C C . SER A 1 91 ? -8.098 -2.215 19.972 1.00 95.75 91 SER A C 1
ATOM 664 O O . SER A 1 91 ? -8.892 -2.943 20.565 1.00 95.75 91 SER A O 1
ATOM 666 N N . TYR A 1 92 ? -7.545 -2.569 18.808 1.00 97.12 92 TYR A N 1
ATOM 667 C CA . TYR A 1 92 ? -7.846 -3.810 18.100 1.00 97.12 92 TYR A CA 1
ATOM 668 C C . TYR A 1 92 ? -6.734 -4.843 18.295 1.00 97.12 92 TYR A C 1
ATOM 670 O O . TYR A 1 92 ? -5.537 -4.553 18.177 1.00 97.12 92 TYR A O 1
ATOM 678 N N . ALA A 1 93 ? -7.138 -6.089 18.548 1.00 96.81 93 ALA A N 1
ATOM 679 C CA . ALA A 1 93 ? -6.223 -7.221 18.599 1.00 96.81 93 ALA A CA 1
ATOM 680 C C . ALA A 1 93 ? -5.567 -7.480 17.230 1.00 96.81 93 ALA A C 1
ATOM 682 O O . ALA A 1 93 ? -6.125 -7.168 16.177 1.00 96.81 93 ALA A O 1
ATOM 683 N N . TRP A 1 94 ? -4.386 -8.106 17.245 1.00 97.06 94 TRP A N 1
ATOM 684 C CA . TRP A 1 94 ? -3.687 -8.504 16.019 1.00 97.06 94 TRP A CA 1
ATOM 685 C C . TRP A 1 94 ? -4.460 -9.540 15.207 1.00 97.06 94 TRP A C 1
ATOM 687 O O . TRP A 1 94 ? -4.479 -9.466 13.985 1.00 97.06 94 TRP A O 1
ATOM 697 N N . VAL A 1 95 ? -5.140 -10.477 15.868 1.00 97.19 95 VAL A N 1
ATOM 698 C CA . VAL A 1 95 ? -6.096 -11.367 15.202 1.00 97.19 95 VAL A CA 1
ATOM 699 C C . VAL A 1 95 ? -7.410 -10.599 15.049 1.00 97.19 95 VAL A C 1
ATOM 701 O O . VAL A 1 95 ? -8.258 -10.622 15.937 1.00 97.19 95 VAL A O 1
ATOM 704 N N . GLY A 1 96 ? -7.534 -9.842 13.959 1.00 97.19 96 GLY A N 1
ATOM 705 C CA . GLY A 1 96 ? -8.665 -8.946 13.710 1.00 97.19 96 GLY A CA 1
ATOM 706 C C . GLY A 1 96 ? -8.364 -7.898 12.631 1.00 97.19 96 GLY A C 1
ATOM 707 O O . GLY A 1 96 ? -7.381 -8.046 11.898 1.00 97.19 96 GLY A O 1
ATOM 708 N N . PRO A 1 97 ? -9.166 -6.818 12.539 1.00 98.06 97 PRO A N 1
ATOM 709 C CA . PRO A 1 97 ? -9.017 -5.789 11.506 1.00 98.06 97 PRO A CA 1
ATOM 710 C C . PRO A 1 97 ? -7.608 -5.190 11.431 1.00 98.06 97 PRO A C 1
ATOM 712 O O . PRO A 1 97 ? -7.074 -5.001 10.344 1.00 98.06 97 PRO A O 1
ATOM 715 N N . ARG A 1 98 ? -6.946 -4.979 12.577 1.00 98.19 98 ARG A N 1
ATOM 716 C CA . ARG A 1 98 ? -5.561 -4.485 12.621 1.00 98.19 98 ARG A CA 1
ATOM 717 C C . ARG A 1 98 ? -4.577 -5.413 11.907 1.00 98.19 98 ARG A C 1
ATOM 719 O O . ARG A 1 98 ? -3.715 -4.939 11.171 1.00 98.19 98 ARG A O 1
ATOM 726 N N . GLY A 1 99 ? -4.688 -6.723 12.130 1.00 98.44 99 GLY A N 1
ATOM 727 C CA . GLY A 1 99 ? -3.850 -7.707 11.446 1.00 98.44 99 GLY A CA 1
ATOM 728 C C . GLY A 1 99 ? -4.154 -7.795 9.959 1.00 98.44 99 GLY A C 1
ATOM 729 O O . GLY A 1 99 ? -3.228 -7.923 9.167 1.00 98.44 99 GLY A O 1
ATOM 730 N N . VAL A 1 100 ? -5.426 -7.663 9.572 1.00 98.62 100 VAL A N 1
ATOM 731 C CA . VAL A 1 100 ? -5.828 -7.618 8.157 1.00 98.62 100 VAL A CA 1
ATOM 732 C C . VAL A 1 100 ? -5.241 -6.387 7.461 1.00 98.62 100 VAL A C 1
ATOM 734 O O . VAL A 1 100 ? -4.691 -6.527 6.372 1.00 98.62 100 VAL A O 1
ATOM 737 N N . LEU A 1 101 ? -5.266 -5.211 8.104 1.00 98.62 101 LEU A N 1
ATOM 738 C CA . LEU A 1 101 ? -4.590 -4.010 7.603 1.00 98.62 101 LEU A CA 1
ATOM 739 C C . LEU A 1 101 ? -3.087 -4.249 7.424 1.00 98.62 101 LEU A C 1
ATOM 741 O O . LEU A 1 101 ? -2.550 -3.968 6.354 1.00 98.62 101 LEU A O 1
ATOM 745 N N . LEU A 1 102 ? -2.416 -4.774 8.456 1.00 98.62 102 LEU A N 1
ATOM 746 C CA . LEU A 1 102 ? -0.979 -5.050 8.409 1.00 98.62 102 LEU A CA 1
ATOM 747 C C . LEU A 1 102 ? -0.639 -6.015 7.268 1.00 98.62 102 LEU A C 1
ATOM 749 O O . LEU A 1 102 ? 0.243 -5.727 6.465 1.00 98.62 102 LEU A O 1
ATOM 753 N N . LEU A 1 103 ? -1.348 -7.141 7.184 1.00 98.69 103 LEU A N 1
ATOM 754 C CA . LEU A 1 103 ? -1.120 -8.158 6.163 1.00 98.69 103 LEU A CA 1
ATOM 755 C C . LEU A 1 103 ? -1.380 -7.607 4.759 1.00 98.69 103 LEU A C 1
ATOM 757 O O . LEU A 1 103 ? -0.535 -7.774 3.886 1.00 98.69 103 LEU A O 1
ATOM 761 N N . GLY A 1 104 ? -2.505 -6.920 4.547 1.00 98.69 104 GLY A N 1
ATOM 762 C CA . GLY A 1 104 ? -2.830 -6.312 3.257 1.00 98.69 104 GLY A CA 1
ATOM 763 C C . GLY A 1 104 ? -1.772 -5.299 2.817 1.00 98.69 104 GLY A C 1
ATOM 764 O O . GLY A 1 104 ? -1.301 -5.340 1.683 1.00 98.69 104 GLY A O 1
ATOM 765 N N . ALA A 1 105 ? -1.314 -4.443 3.731 1.00 98.75 105 ALA A N 1
ATOM 766 C CA . ALA A 1 105 ? -0.271 -3.474 3.423 1.00 98.75 105 ALA A CA 1
ATOM 767 C C . ALA A 1 105 ? 1.105 -4.132 3.174 1.00 98.75 105 ALA A C 1
ATOM 769 O O . ALA A 1 105 ? 1.850 -3.648 2.328 1.00 98.75 105 ALA A O 1
ATOM 770 N N . LEU A 1 106 ? 1.435 -5.253 3.829 1.00 98.62 106 LEU A N 1
ATOM 771 C CA . LEU A 1 106 ? 2.653 -6.025 3.530 1.00 98.62 106 LEU A CA 1
ATOM 772 C C . LEU A 1 106 ? 2.586 -6.703 2.155 1.00 98.62 106 LEU A C 1
ATOM 774 O O . LEU A 1 106 ? 3.565 -6.662 1.419 1.00 98.62 106 LEU A O 1
ATOM 778 N N . VAL A 1 107 ? 1.433 -7.273 1.790 1.00 98.56 107 VAL A N 1
ATOM 779 C CA . VAL A 1 107 ? 1.187 -7.844 0.452 1.00 98.56 107 VAL A CA 1
ATOM 780 C C . VAL A 1 107 ? 1.326 -6.770 -0.631 1.00 98.56 107 VAL A C 1
ATOM 782 O O . VAL A 1 107 ? 1.905 -7.020 -1.683 1.00 98.56 107 VAL A O 1
ATOM 785 N N . ALA A 1 108 ? 0.828 -5.559 -0.366 1.00 98.69 108 ALA A N 1
ATOM 786 C CA . ALA A 1 108 ? 0.997 -4.436 -1.280 1.00 98.69 108 ALA A CA 1
ATOM 787 C C . ALA A 1 108 ? 2.448 -3.947 -1.358 1.00 98.69 108 ALA A C 1
ATOM 789 O O . ALA A 1 108 ? 2.908 -3.576 -2.435 1.00 98.69 108 ALA A O 1
ATOM 790 N N . LEU A 1 109 ? 3.170 -3.946 -0.234 1.00 98.62 109 LEU A N 1
ATOM 791 C CA . LEU A 1 109 ? 4.570 -3.530 -0.199 1.00 98.62 109 LEU A CA 1
ATOM 792 C C . LEU A 1 109 ? 5.462 -4.486 -0.986 1.00 98.62 109 LEU A C 1
ATOM 794 O O . LEU A 1 109 ? 6.385 -4.012 -1.634 1.00 98.62 109 LEU A O 1
ATOM 798 N N . ASP A 1 110 ? 5.186 -5.790 -0.919 1.00 98.31 110 ASP A N 1
ATOM 799 C CA . ASP A 1 110 ? 5.887 -6.820 -1.689 1.00 98.31 110 ASP A CA 1
ATOM 800 C C . ASP A 1 110 ? 5.940 -6.443 -3.178 1.00 98.31 110 ASP A C 1
ATOM 802 O O . ASP A 1 110 ? 7.016 -6.226 -3.722 1.00 98.31 110 ASP A O 1
ATOM 806 N N . ASP A 1 111 ? 4.776 -6.208 -3.782 1.00 97.81 111 ASP A N 1
ATOM 807 C CA . ASP A 1 111 ? 4.646 -5.861 -5.203 1.00 97.81 111 ASP A CA 1
ATOM 808 C C . ASP A 1 111 ? 5.314 -4.524 -5.540 1.00 97.81 111 ASP A C 1
ATOM 810 O O . ASP A 1 111 ? 6.130 -4.394 -6.447 1.00 97.81 111 ASP A O 1
ATOM 814 N N . VAL A 1 112 ? 4.989 -3.488 -4.759 1.00 98.31 112 VAL A N 1
ATOM 815 C CA . VAL A 1 112 ? 5.471 -2.130 -5.024 1.00 98.31 112 VAL A CA 1
ATOM 816 C C . VAL A 1 112 ? 6.992 -2.065 -4.892 1.00 98.31 112 VAL A C 1
ATOM 818 O O . VAL A 1 112 ? 7.630 -1.326 -5.639 1.00 98.31 112 VAL A O 1
ATOM 821 N N . ALA A 1 113 ? 7.584 -2.805 -3.952 1.00 98.06 113 ALA A N 1
ATOM 822 C CA . ALA A 1 113 ? 9.030 -2.844 -3.768 1.00 98.06 113 ALA A CA 1
ATOM 823 C C . ALA A 1 113 ? 9.739 -3.595 -4.903 1.00 98.06 113 ALA A C 1
ATOM 825 O O . ALA A 1 113 ? 10.802 -3.135 -5.330 1.00 98.06 113 ALA A O 1
ATOM 826 N N . GLU A 1 114 ? 9.160 -4.692 -5.399 1.00 97.00 114 GLU A N 1
ATOM 827 C CA . GLU A 1 114 ? 9.660 -5.428 -6.567 1.00 97.00 114 GLU A CA 1
ATOM 828 C C . GLU A 1 114 ? 9.753 -4.488 -7.774 1.00 97.00 114 GLU A C 1
ATOM 830 O O . GLU A 1 114 ? 10.862 -4.196 -8.225 1.00 97.00 114 GLU A O 1
ATOM 835 N N . HIS A 1 115 ? 8.647 -3.852 -8.170 1.00 97.31 115 HIS A N 1
ATOM 836 C CA . HIS A 1 115 ? 8.628 -2.967 -9.341 1.00 97.31 115 HIS A CA 1
ATOM 837 C C . HIS A 1 115 ? 9.440 -1.680 -9.149 1.00 97.31 115 HIS A C 1
ATOM 839 O O . HIS A 1 115 ? 10.004 -1.118 -10.095 1.00 97.31 115 HIS A O 1
ATOM 845 N N . ALA A 1 116 ? 9.514 -1.160 -7.920 1.00 97.69 116 ALA A N 1
ATOM 846 C CA . ALA A 1 116 ? 10.265 0.060 -7.644 1.00 97.69 116 ALA A CA 1
ATOM 847 C C . ALA A 1 116 ? 11.780 -0.171 -7.657 1.00 97.69 116 ALA A C 1
ATOM 849 O O . ALA A 1 116 ? 12.522 0.692 -8.129 1.00 97.69 116 ALA A O 1
ATOM 850 N N . PHE A 1 117 ? 12.258 -1.304 -7.139 1.00 96.88 117 PHE A N 1
ATOM 851 C CA . PHE A 1 117 ? 13.688 -1.516 -6.890 1.00 96.88 117 PHE A CA 1
ATOM 852 C C . PHE A 1 117 ? 14.297 -2.693 -7.658 1.00 96.88 117 PHE A C 1
ATOM 854 O O . PHE A 1 117 ? 15.520 -2.848 -7.644 1.00 96.88 117 PHE A O 1
ATOM 861 N N . GLY A 1 118 ? 13.488 -3.519 -8.321 1.00 94.75 118 GLY A N 1
ATOM 862 C CA . GLY A 1 118 ? 13.925 -4.744 -8.993 1.00 94.75 118 GLY A CA 1
ATOM 863 C C . GLY A 1 118 ? 14.498 -5.760 -8.007 1.00 94.75 118 GLY A C 1
ATOM 864 O O . GLY A 1 118 ? 15.426 -6.503 -8.340 1.00 94.75 118 GLY A O 1
ATOM 865 N N . VAL A 1 119 ? 14.029 -5.719 -6.757 1.00 94.62 119 VAL A N 1
ATOM 866 C CA . VAL A 1 119 ? 14.466 -6.620 -5.688 1.00 94.62 119 VAL A CA 1
ATOM 867 C C . VAL A 1 119 ? 13.576 -7.847 -5.662 1.00 94.62 119 VAL A C 1
ATOM 869 O O . VAL A 1 119 ? 12.394 -7.775 -5.958 1.00 94.62 119 VAL A O 1
ATOM 872 N N . TRP A 1 120 ? 14.145 -8.977 -5.262 1.00 95.31 120 TRP A N 1
ATOM 873 C CA . TRP A 1 120 ? 13.363 -10.186 -5.048 1.00 95.31 120 TRP A CA 1
ATOM 874 C C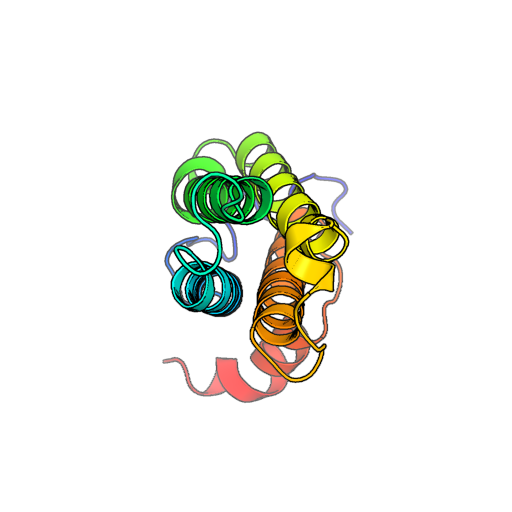 . TRP A 1 120 ? 12.369 -9.995 -3.896 1.00 95.31 120 TRP A C 1
ATOM 876 O O . TRP A 1 120 ? 12.768 -9.548 -2.815 1.00 95.31 120 TRP A O 1
ATOM 886 N N . THR A 1 121 ? 11.118 -10.406 -4.101 1.00 96.44 121 THR A N 1
ATOM 887 C CA . THR A 1 121 ? 10.083 -10.427 -3.064 1.00 96.44 121 THR A CA 1
ATOM 888 C C . THR A 1 121 ? 9.350 -11.776 -3.044 1.00 96.44 121 THR A C 1
ATOM 890 O O . THR A 1 121 ? 9.256 -12.461 -4.068 1.00 96.44 121 THR A O 1
ATOM 893 N N . PRO A 1 122 ? 8.910 -12.255 -1.864 1.00 94.25 122 PRO A N 1
ATOM 894 C CA . PRO A 1 122 ? 8.391 -13.611 -1.724 1.00 94.25 122 PRO A CA 1
ATOM 895 C C . PRO A 1 122 ? 7.090 -13.884 -2.489 1.00 94.25 122 PRO A C 1
ATOM 897 O O . PRO A 1 122 ? 6.934 -15.007 -2.976 1.00 94.25 122 PRO A O 1
ATOM 900 N N . LEU A 1 123 ? 6.151 -12.934 -2.587 1.00 94.00 123 LEU A N 1
ATOM 901 C CA . LEU A 1 123 ? 4.883 -13.199 -3.289 1.00 94.00 123 LEU A CA 1
ATOM 902 C C . LEU A 1 123 ? 5.075 -13.235 -4.800 1.00 94.00 123 LEU A C 1
ATOM 904 O O . LEU A 1 123 ? 4.569 -14.156 -5.444 1.00 94.00 123 LEU A O 1
ATOM 908 N N . ASP A 1 124 ? 5.879 -12.324 -5.333 1.00 90.19 124 ASP A N 1
ATOM 909 C CA . ASP A 1 124 ? 6.270 -12.343 -6.738 1.00 90.19 124 ASP A CA 1
ATOM 910 C C . ASP A 1 124 ? 7.013 -13.644 -7.104 1.00 90.19 124 ASP A C 1
ATOM 912 O O . ASP A 1 124 ? 6.704 -14.313 -8.094 1.00 90.19 124 ASP A O 1
ATOM 916 N N . ALA A 1 125 ? 7.926 -14.104 -6.241 1.00 91.19 125 ALA A N 1
ATOM 917 C CA . ALA A 1 125 ? 8.621 -15.374 -6.443 1.00 91.19 125 ALA A CA 1
ATOM 918 C C . ALA A 1 125 ? 7.658 -16.571 -6.527 1.00 91.19 125 ALA A C 1
ATOM 920 O O . ALA A 1 125 ? 7.830 -17.453 -7.373 1.00 91.19 125 ALA A O 1
ATOM 921 N N . LEU A 1 126 ? 6.633 -16.606 -5.667 1.00 91.44 126 LEU A N 1
ATOM 922 C CA . LEU A 1 126 ? 5.588 -17.633 -5.703 1.00 91.44 126 LEU A CA 1
ATOM 923 C C . LEU A 1 126 ? 4.726 -17.517 -6.965 1.00 91.44 126 LEU A C 1
ATOM 925 O O . LEU A 1 126 ? 4.395 -18.538 -7.575 1.00 91.44 126 LEU A O 1
ATOM 929 N N . TRP A 1 127 ? 4.387 -16.293 -7.371 1.00 86.12 127 TRP A N 1
ATOM 930 C CA . TRP A 1 127 ? 3.627 -16.019 -8.586 1.00 86.12 127 TRP A CA 1
ATOM 931 C C . TRP A 1 127 ? 4.356 -16.537 -9.827 1.00 86.12 127 TRP A C 1
ATOM 933 O O . TRP A 1 127 ? 3.808 -17.355 -10.574 1.00 86.12 127 TRP A O 1
ATOM 943 N N . LYS A 1 128 ? 5.626 -16.160 -9.995 1.00 86.31 128 LYS A N 1
ATOM 944 C CA . LYS A 1 128 ? 6.482 -16.598 -11.107 1.00 86.31 128 LYS A CA 1
ATOM 945 C C . LYS A 1 128 ? 6.705 -18.114 -11.108 1.00 86.31 128 LYS A C 1
ATOM 947 O O . LYS A 1 128 ? 6.692 -18.727 -12.172 1.00 86.31 128 LYS A O 1
ATOM 952 N N . ALA A 1 129 ? 6.858 -18.741 -9.939 1.00 88.56 129 ALA A N 1
ATOM 953 C CA . ALA A 1 129 ? 7.111 -20.181 -9.836 1.00 88.56 129 ALA A CA 1
ATOM 954 C C . ALA A 1 129 ? 5.877 -21.062 -10.095 1.00 88.56 129 ALA A C 1
ATOM 956 O O . ALA A 1 129 ? 6.022 -22.185 -10.584 1.00 88.56 129 ALA A O 1
ATOM 957 N N . HIS A 1 130 ? 4.674 -20.598 -9.742 1.00 87.44 130 HIS A N 1
ATOM 958 C CA . HIS A 1 130 ? 3.498 -21.475 -9.687 1.00 87.44 130 HIS A CA 1
ATOM 959 C C . HIS A 1 130 ? 2.278 -20.970 -10.452 1.00 87.44 130 HIS A C 1
ATOM 961 O O . HIS A 1 130 ? 1.468 -21.795 -10.881 1.00 87.44 130 HIS A O 1
ATOM 967 N N . LEU A 1 131 ? 2.127 -19.659 -10.637 1.00 81.00 131 LEU A N 1
ATOM 968 C CA . LEU A 1 131 ? 0.888 -19.059 -11.135 1.00 81.00 131 LEU A CA 1
ATOM 969 C C . LEU A 1 131 ? 1.008 -18.575 -12.580 1.00 81.00 131 LEU A C 1
ATOM 971 O O . LEU A 1 131 ? 0.106 -18.863 -13.363 1.00 81.00 131 LEU A O 1
ATOM 975 N N . VAL A 1 132 ? 2.137 -17.969 -12.966 1.00 81.12 132 VAL A N 1
ATOM 976 C CA . VAL A 1 132 ? 2.368 -17.460 -14.337 1.00 81.12 132 VAL A CA 1
ATOM 977 C C . VAL A 1 132 ? 2.110 -18.519 -15.411 1.00 81.12 132 VAL A C 1
ATOM 979 O O . VAL A 1 132 ? 1.507 -18.224 -16.436 1.00 81.12 132 VAL A O 1
ATOM 982 N N . GLN A 1 133 ? 2.486 -19.774 -15.161 1.00 83.12 133 GLN A N 1
ATOM 983 C CA . GLN A 1 133 ? 2.291 -20.886 -16.102 1.00 83.12 133 GLN A CA 1
ATOM 984 C C . GLN A 1 133 ? 0.820 -21.196 -16.454 1.00 83.12 133 GLN A C 1
ATOM 986 O O . GLN A 1 133 ? 0.573 -21.958 -17.385 1.00 83.12 133 GLN A O 1
ATOM 991 N N . HIS A 1 134 ? -0.147 -20.646 -15.714 1.00 82.81 134 HIS A N 1
ATOM 992 C CA . HIS A 1 134 ? -1.584 -20.864 -15.919 1.00 82.81 134 HIS A CA 1
ATOM 993 C C . HIS A 1 134 ? -2.286 -19.689 -16.616 1.00 82.81 134 HIS A C 1
ATOM 995 O O . HIS A 1 134 ? -3.500 -19.738 -16.817 1.00 82.81 134 HIS A O 1
ATOM 1001 N N . ILE A 1 135 ? -1.552 -18.626 -16.949 1.00 72.69 135 ILE A N 1
ATOM 1002 C CA . ILE A 1 135 ? -2.087 -17.427 -17.592 1.00 72.69 135 ILE A CA 1
ATOM 1003 C C . ILE A 1 135 ? -1.700 -17.506 -19.072 1.00 72.69 135 ILE A C 1
ATOM 1005 O O . ILE A 1 135 ? -0.521 -17.420 -19.412 1.00 72.69 135 ILE A O 1
ATOM 1009 N N . HIS A 1 136 ? -2.695 -17.758 -19.929 1.00 59.62 136 HIS A N 1
ATOM 1010 C CA . HIS A 1 136 ? -2.560 -17.877 -21.385 1.00 59.62 136 HIS A CA 1
ATOM 1011 C C . HIS A 1 136 ? -3.056 -16.622 -22.098 1.00 59.62 136 HIS A C 1
ATOM 1013 O O . HIS A 1 136 ? -4.135 -16.121 -21.706 1.00 59.62 136 HIS A O 1
#